Protein AF-A0A8B3CT89-F1 (afdb_monomer_lite)

Organism: NCBI:txid2202203

pLDDT: mean 92.1, std 10.24, range [44.72, 98.62]

Secondary structure (DSSP, 8-state):
----S-----HHHHHHHHHHHHHHHHHHHHHHHHHHHHHHHHHHHHHHHHHHHHHHHHHHHHHHHHHHHHHHHHHHHHHHHHHHHHHHHHHHHHHHHHHHHHHHHHHHHHHHHHHHHHHHHHHHHHHHHHHHHHHHHHHHHHHHHHHHHHHHHHHHHHTS--

Structure (mmCIF, N/CA/C/O backbone):
data_AF-A0A8B3CT89-F1
#
_entry.id   AF-A0A8B3CT89-F1
#
loop_
_atom_site.group_PDB
_atom_site.id
_atom_site.type_symbol
_atom_site.label_atom_id
_atom_site.label_alt_id
_atom_site.label_comp_id
_atom_site.label_asym_id
_atom_site.label_entity_id
_atom_site.label_seq_id
_atom_site.pdbx_PDB_ins_code
_atom_site.Cartn_x
_atom_site.Cartn_y
_atom_site.Cartn_z
_atom_site.occupancy
_atom_site.B_iso_or_equiv
_atom_site.auth_seq_id
_atom_site.auth_comp_id
_atom_site.auth_asym_id
_atom_site.auth_atom_id
_atom_site.pdbx_PDB_model_num
ATOM 1 N N . MET A 1 1 ? -49.749 7.138 55.598 1.00 44.72 1 MET A N 1
ATOM 2 C CA . MET A 1 1 ? -50.587 5.923 55.552 1.00 44.72 1 MET A CA 1
ATOM 3 C C . MET A 1 1 ? -49.721 4.797 56.087 1.00 44.72 1 MET A C 1
ATOM 5 O O . MET A 1 1 ? -48.787 4.409 55.398 1.00 44.72 1 MET A O 1
ATOM 9 N N . VAL A 1 2 ? -49.912 4.405 57.349 1.00 54.72 2 VAL A N 1
ATOM 10 C CA . VAL A 1 2 ? -49.194 3.261 57.934 1.00 54.72 2 VAL A CA 1
ATOM 11 C C . VAL A 1 2 ? -49.752 2.017 57.245 1.00 54.72 2 VAL A C 1
ATOM 13 O O . VAL A 1 2 ? -50.966 1.843 57.197 1.00 54.72 2 VAL A O 1
ATOM 16 N N . MET A 1 3 ? -48.897 1.247 56.573 1.00 60.28 3 MET A N 1
ATOM 17 C CA . MET A 1 3 ? -49.300 -0.037 56.002 1.00 60.28 3 MET A CA 1
ATOM 18 C C . MET A 1 3 ? -49.163 -1.098 57.090 1.00 60.28 3 MET A C 1
ATOM 20 O O . MET A 1 3 ? -48.046 -1.362 57.531 1.00 60.28 3 MET A O 1
ATOM 24 N N . ASP A 1 4 ? -50.279 -1.714 57.474 1.00 70.88 4 ASP A N 1
ATOM 25 C CA . ASP A 1 4 ? -50.286 -2.846 58.402 1.00 70.88 4 ASP A CA 1
ATOM 26 C C . ASP A 1 4 ? -50.036 -4.140 57.635 1.00 70.88 4 ASP A C 1
ATOM 28 O O . ASP A 1 4 ? -50.903 -4.654 56.922 1.00 70.88 4 ASP A O 1
ATOM 32 N N . PHE A 1 5 ? -48.817 -4.652 57.767 1.00 74.88 5 PHE A N 1
ATOM 33 C CA . PHE A 1 5 ? -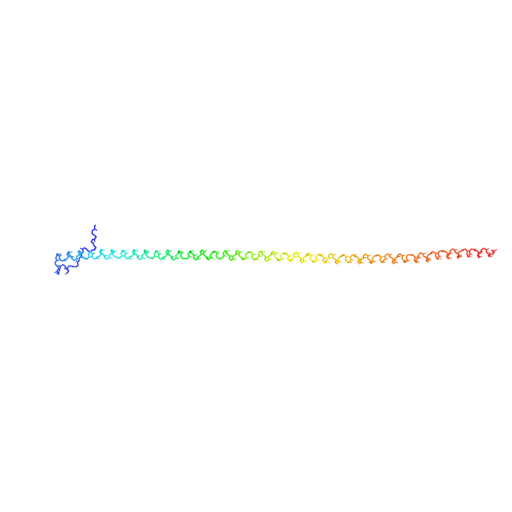48.376 -5.887 57.126 1.00 74.88 5 PHE A CA 1
ATOM 34 C C . PHE A 1 5 ? -48.841 -7.121 57.898 1.00 74.88 5 PHE A C 1
ATOM 36 O O . PHE A 1 5 ? -49.101 -8.167 57.303 1.00 74.88 5 PHE A O 1
ATOM 43 N N . ILE A 1 6 ? -48.968 -6.998 59.218 1.00 78.19 6 ILE A N 1
ATOM 44 C CA . ILE A 1 6 ? -49.453 -8.049 60.103 1.00 78.19 6 ILE A CA 1
ATOM 45 C C . ILE A 1 6 ? -50.784 -7.594 60.693 1.00 78.19 6 ILE A C 1
ATOM 47 O O . ILE A 1 6 ? -50.841 -6.611 61.422 1.00 78.19 6 ILE A O 1
ATOM 51 N N . GLN A 1 7 ? -51.855 -8.321 60.357 1.00 72.81 7 GLN A N 1
ATOM 52 C CA . GLN A 1 7 ? -53.226 -8.028 60.804 1.00 72.81 7 GLN A CA 1
ATOM 53 C C . GLN A 1 7 ? -53.822 -9.115 61.710 1.00 72.81 7 GLN A C 1
ATOM 55 O O . GLN A 1 7 ? -54.857 -8.902 62.333 1.00 72.81 7 GLN A O 1
ATOM 60 N N . LYS A 1 8 ? -53.223 -10.313 61.758 1.00 74.75 8 LYS A N 1
ATOM 61 C CA . LYS A 1 8 ? -53.708 -11.435 62.575 1.00 74.75 8 LYS A CA 1
ATOM 62 C C . LYS A 1 8 ? -52.543 -12.202 63.171 1.00 74.75 8 LYS A C 1
ATOM 64 O O . LYS A 1 8 ? -51.671 -12.671 62.441 1.00 74.75 8 LYS A O 1
ATOM 69 N N . LEU A 1 9 ? -52.581 -12.377 64.486 1.00 77.75 9 LEU A N 1
ATOM 70 C CA . LEU A 1 9 ? -51.622 -13.179 65.232 1.00 77.75 9 LEU A CA 1
ATOM 71 C C . LEU A 1 9 ? -52.274 -14.470 65.758 1.00 77.75 9 LEU A C 1
ATOM 73 O O . LEU A 1 9 ? -53.498 -14.550 65.888 1.00 77.75 9 LEU A O 1
ATOM 77 N N . PRO A 1 10 ? -51.476 -15.513 66.041 1.00 85.06 10 PRO A N 1
ATOM 78 C CA . PRO A 1 10 ? -51.967 -16.735 66.669 1.00 85.06 10 PRO A CA 1
ATOM 79 C C . PRO A 1 10 ? -52.682 -16.462 68.003 1.00 85.06 10 PRO A C 1
ATOM 81 O O . PRO A 1 10 ? -52.120 -15.800 68.867 1.00 85.06 10 PRO A O 1
ATOM 84 N N . ARG A 1 11 ? -53.860 -17.067 68.227 1.00 78.38 11 ARG A N 1
ATOM 85 C CA . ARG A 1 11 ? -54.662 -16.908 69.467 1.00 78.38 11 ARG A CA 1
ATOM 86 C C . ARG A 1 11 ? -53.887 -17.175 70.763 1.00 78.38 11 ARG A C 1
ATOM 88 O O . ARG A 1 11 ? -54.099 -16.506 71.759 1.00 78.38 11 ARG A O 1
ATOM 95 N N . LYS A 1 12 ? -52.916 -18.092 70.725 1.00 81.94 12 LYS A N 1
ATOM 96 C CA . LYS A 1 12 ? -52.040 -18.380 71.872 1.00 81.94 12 LYS A CA 1
ATOM 97 C C . LYS A 1 12 ? -51.238 -17.162 72.358 1.00 81.94 12 LYS A C 1
ATOM 99 O O . LYS A 1 12 ? -50.832 -17.151 73.509 1.00 81.94 12 LYS A O 1
ATOM 104 N N . LEU A 1 13 ? -50.954 -16.185 71.492 1.00 80.06 13 LEU A N 1
ATOM 105 C CA . LEU A 1 13 ? -50.278 -14.939 71.876 1.00 80.06 13 LEU A CA 1
ATOM 106 C C . LEU A 1 13 ? -51.236 -13.966 72.568 1.00 80.06 13 LEU A C 1
ATOM 108 O O . LEU A 1 13 ? -50.820 -13.284 73.495 1.00 80.06 13 LEU A O 1
ATOM 112 N N . GLU A 1 14 ? -52.505 -13.948 72.161 1.00 82.38 14 GLU A N 1
ATOM 113 C CA . GLU A 1 14 ? -53.569 -13.162 72.799 1.00 82.38 14 GLU A CA 1
ATOM 114 C C . GLU A 1 14 ? -53.832 -13.655 74.230 1.00 82.38 14 GLU A C 1
ATOM 116 O O . GLU A 1 14 ? -53.870 -12.853 75.159 1.00 82.38 14 GLU A O 1
ATOM 121 N N . ASP A 1 15 ? -53.882 -14.980 74.423 1.00 85.44 15 ASP A N 1
ATOM 122 C CA . ASP A 1 15 ? -54.054 -15.614 75.740 1.00 85.44 15 ASP A CA 1
ATOM 123 C C . ASP A 1 15 ? -52.904 -15.294 76.721 1.00 85.44 15 ASP A C 1
ATOM 125 O O . ASP A 1 15 ? -53.096 -15.314 77.935 1.00 85.44 15 ASP A O 1
ATOM 129 N N . VAL A 1 16 ? -51.697 -15.028 76.205 1.00 87.38 16 VAL A N 1
ATOM 130 C CA . VAL A 1 16 ? -50.476 -14.814 77.006 1.00 87.38 16 VAL A CA 1
ATOM 131 C C . VAL A 1 16 ? -50.186 -13.331 77.248 1.00 87.38 16 VAL A C 1
ATOM 133 O O . VAL A 1 16 ? -49.728 -12.974 78.331 1.00 87.38 16 VAL A O 1
ATOM 136 N N . LEU A 1 17 ? -50.419 -12.469 76.255 1.00 83.44 17 LEU A N 1
ATOM 137 C CA . LEU A 1 17 ? -50.081 -11.039 76.303 1.00 83.44 17 LEU A CA 1
ATOM 138 C C . LEU A 1 17 ? -51.269 -10.152 76.710 1.00 83.44 17 LEU A C 1
ATOM 140 O O . LEU A 1 17 ? -51.070 -8.983 77.041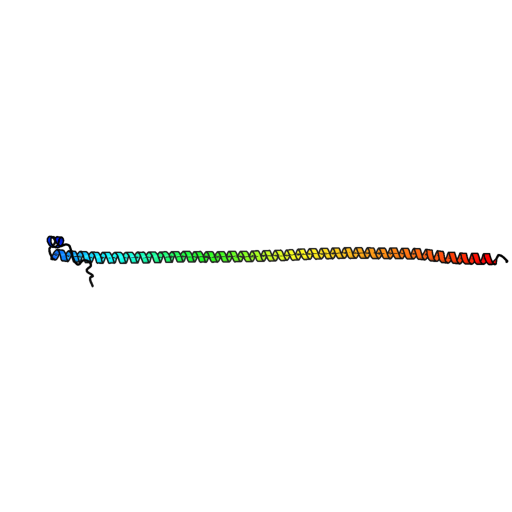 1.00 83.44 17 LEU A O 1
ATOM 144 N N . GLY A 1 18 ? -52.494 -10.690 76.683 1.00 86.12 18 GLY A N 1
ATOM 145 C CA . GLY A 1 18 ? -53.720 -9.901 76.769 1.00 86.12 18 GLY A CA 1
ATOM 146 C C . GLY A 1 18 ? -53.968 -9.079 75.498 1.00 86.12 18 GLY A C 1
ATOM 147 O O . GLY A 1 18 ? -53.107 -8.970 74.624 1.00 86.12 18 GLY A O 1
ATOM 148 N N . THR A 1 19 ? -55.153 -8.480 75.385 1.00 82.00 19 THR A N 1
ATOM 149 C CA . THR A 1 19 ? -55.557 -7.713 74.191 1.00 82.00 19 THR A CA 1
ATOM 150 C C . THR A 1 19 ? -54.669 -6.486 73.954 1.00 82.00 19 THR A C 1
ATOM 152 O O . THR A 1 19 ? -54.243 -6.244 72.833 1.00 82.00 19 THR A O 1
ATOM 155 N N . GLU A 1 20 ? -54.312 -5.755 75.014 1.00 83.94 20 GLU A N 1
ATOM 156 C CA . GLU A 1 20 ? -53.472 -4.550 74.926 1.00 83.94 20 GLU A CA 1
ATOM 157 C C . GLU A 1 20 ? -52.010 -4.870 74.566 1.00 83.94 20 GLU A C 1
ATOM 159 O O . GLU A 1 20 ? -51.395 -4.176 73.756 1.00 83.94 20 GLU A O 1
ATOM 164 N N . GLY A 1 21 ? -51.452 -5.950 75.124 1.00 84.38 21 GLY A N 1
ATOM 165 C CA . GLY A 1 21 ? -50.100 -6.404 74.792 1.00 84.38 21 GLY A CA 1
ATOM 166 C C . GLY A 1 21 ? -49.997 -6.971 73.374 1.00 84.38 21 GLY A C 1
ATOM 167 O O . GLY A 1 21 ? -48.957 -6.830 72.729 1.00 84.38 21 GLY A O 1
ATOM 168 N N . LEU A 1 22 ? -51.077 -7.580 72.869 1.00 85.81 22 LEU A N 1
ATOM 169 C CA . LEU A 1 22 ? -51.162 -8.050 71.489 1.00 85.81 22 LEU A CA 1
ATOM 170 C C . LEU A 1 22 ? -51.114 -6.882 70.497 1.00 85.81 22 LEU A C 1
ATOM 172 O O . LEU A 1 22 ? -50.329 -6.941 69.552 1.00 85.81 22 LEU A O 1
ATOM 176 N N . ASP A 1 23 ? -51.890 -5.824 70.735 1.00 84.50 23 ASP A N 1
ATOM 177 C CA . ASP A 1 23 ? -51.925 -4.639 69.869 1.00 84.50 23 ASP A CA 1
ATOM 178 C C . ASP A 1 23 ? -50.559 -3.935 69.824 1.00 84.50 23 ASP A C 1
ATOM 180 O O . ASP A 1 23 ? -50.017 -3.702 68.743 1.00 84.50 23 ASP A O 1
ATOM 184 N N . GLN A 1 24 ? -49.920 -3.715 70.981 1.00 86.38 24 GLN A N 1
ATOM 185 C CA . GLN A 1 24 ? -48.567 -3.137 71.035 1.00 86.38 24 GLN A CA 1
ATOM 186 C C . GLN A 1 24 ? -47.527 -4.000 70.305 1.00 86.38 24 GLN A C 1
ATOM 188 O O . GLN A 1 24 ? -46.593 -3.482 69.687 1.00 86.38 24 GLN A O 1
ATOM 193 N N . PHE A 1 25 ? -47.670 -5.326 70.359 1.00 87.25 25 PHE A N 1
ATOM 194 C CA . PHE A 1 25 ? -46.780 -6.238 69.649 1.00 87.25 25 PHE A CA 1
ATOM 195 C C . PHE A 1 25 ? -47.005 -6.204 68.130 1.00 87.25 25 PHE A C 1
ATOM 197 O O . PHE A 1 25 ? -46.031 -6.220 67.374 1.00 87.25 25 PHE A O 1
ATOM 204 N N . VAL A 1 26 ? -48.257 -6.106 67.666 1.00 87.31 26 VAL A N 1
ATOM 205 C CA . VAL A 1 26 ? -48.582 -5.891 66.244 1.00 87.31 26 VAL A CA 1
ATOM 206 C C . VAL A 1 26 ? -47.981 -4.577 65.748 1.00 87.31 26 VAL A C 1
ATOM 208 O O . VAL A 1 26 ? -47.309 -4.573 64.713 1.00 87.31 26 VAL A O 1
ATOM 211 N N . ASP A 1 27 ? -48.141 -3.494 66.507 1.00 88.12 27 ASP A N 1
ATOM 212 C CA . ASP A 1 27 ? -47.586 -2.178 66.178 1.00 88.12 27 ASP A CA 1
ATOM 213 C C . ASP A 1 27 ? -46.055 -2.203 66.102 1.00 88.12 27 ASP A C 1
ATOM 215 O O . ASP A 1 27 ? -45.455 -1.650 65.171 1.00 88.12 27 ASP A O 1
ATOM 219 N N . PHE A 1 28 ? -45.407 -2.896 67.044 1.00 89.81 28 PHE A N 1
ATOM 220 C CA . PHE A 1 28 ? -43.962 -3.112 67.026 1.00 89.81 28 PHE A CA 1
ATOM 221 C C . PHE A 1 28 ? -43.520 -3.891 65.783 1.00 89.81 28 PHE A C 1
ATOM 223 O O . PHE A 1 28 ? -42.582 -3.472 65.103 1.00 89.81 28 PHE A O 1
ATOM 230 N N . LEU A 1 29 ? -44.194 -5.000 65.453 1.00 89.50 29 LEU A N 1
ATOM 231 C CA . LEU A 1 29 ? -43.866 -5.802 64.273 1.00 89.50 29 LEU A CA 1
ATOM 232 C C . LEU A 1 29 ? -44.047 -4.996 62.986 1.00 89.50 29 LEU A C 1
ATOM 234 O O . LEU A 1 29 ? -43.137 -4.974 62.158 1.00 89.50 29 LEU A O 1
ATOM 238 N N . ASN A 1 30 ? -45.171 -4.296 62.824 1.00 90.19 30 ASN A N 1
ATOM 239 C CA . ASN A 1 30 ? -45.417 -3.453 61.654 1.00 90.19 30 ASN A CA 1
ATOM 240 C C . ASN A 1 30 ? -44.354 -2.349 61.533 1.00 90.19 30 ASN A C 1
ATOM 242 O O . ASN A 1 30 ? -43.802 -2.148 60.449 1.00 90.19 30 ASN A O 1
ATOM 246 N N . SER A 1 31 ? -43.974 -1.710 62.643 1.00 89.88 31 SER A N 1
ATOM 247 C CA . SER A 1 31 ? -42.902 -0.704 62.672 1.00 89.88 31 SER A CA 1
ATOM 248 C C . SER A 1 31 ? -41.535 -1.290 62.298 1.00 89.88 31 SER A C 1
ATOM 250 O O . SER A 1 31 ? -40.812 -0.709 61.486 1.00 89.88 31 SER A O 1
ATOM 252 N N . ALA A 1 32 ? -41.190 -2.466 62.830 1.00 89.94 32 ALA A N 1
ATOM 253 C CA . ALA A 1 32 ? -39.946 -3.165 62.518 1.00 89.94 32 ALA A CA 1
ATOM 254 C C . ALA A 1 32 ? -39.883 -3.602 61.044 1.00 89.94 32 ALA A C 1
ATOM 256 O O . ALA A 1 32 ? -38.842 -3.455 60.401 1.00 89.94 32 ALA A O 1
ATOM 257 N N . PHE A 1 33 ? -40.995 -4.082 60.475 1.00 89.56 33 PHE A N 1
ATOM 258 C CA . PHE A 1 33 ? -41.090 -4.431 59.054 1.00 89.56 33 PHE A CA 1
ATOM 259 C C . PHE A 1 33 ? -40.956 -3.206 58.146 1.00 89.56 33 PHE A C 1
ATOM 261 O O . PHE A 1 33 ? -40.243 -3.267 57.141 1.00 89.56 33 PHE A O 1
ATOM 268 N N . VAL A 1 34 ? -41.590 -2.084 58.499 1.00 90.50 34 VAL A N 1
ATOM 269 C CA . VAL A 1 34 ? -41.450 -0.819 57.762 1.00 90.50 34 VAL A CA 1
ATOM 270 C C . VAL A 1 34 ? -39.999 -0.338 57.787 1.00 90.50 34 VAL A C 1
ATOM 272 O O . VAL A 1 34 ? -39.452 -0.023 56.728 1.00 90.50 34 VAL A O 1
ATOM 275 N N . ALA A 1 35 ? -39.354 -0.346 58.957 1.00 90.25 35 ALA A N 1
ATOM 276 C CA . ALA A 1 35 ? -37.953 0.041 59.104 1.00 90.25 35 ALA A CA 1
ATOM 277 C C . ALA A 1 35 ? -37.012 -0.886 58.315 1.00 90.25 35 ALA A C 1
ATOM 279 O O . ALA A 1 35 ? -36.153 -0.411 57.575 1.00 90.25 35 ALA A O 1
ATOM 280 N N . SER A 1 36 ? -37.216 -2.205 58.397 1.00 92.31 36 SER A N 1
ATOM 281 C CA . SER A 1 36 ? -36.426 -3.190 57.651 1.00 92.31 36 SER A CA 1
ATOM 282 C C . SER A 1 36 ? -36.567 -3.011 56.139 1.00 92.31 36 SER A C 1
ATOM 284 O O . SER A 1 36 ? -35.572 -3.003 55.415 1.00 92.31 36 SER A O 1
ATOM 286 N N . ARG A 1 37 ? -37.790 -2.801 55.638 1.00 91.50 37 ARG A N 1
ATOM 287 C CA . ARG A 1 37 ? -38.030 -2.568 54.210 1.00 91.50 37 ARG A CA 1
ATOM 288 C C . ARG A 1 37 ? -37.390 -1.265 53.737 1.00 91.50 37 ARG A C 1
ATOM 290 O O . ARG A 1 37 ? -36.805 -1.257 52.656 1.00 91.50 37 ARG A O 1
ATOM 297 N N . ALA A 1 38 ? -37.493 -0.195 54.526 1.00 92.38 38 ALA A N 1
ATOM 298 C CA . ALA A 1 38 ? -36.845 1.079 54.227 1.00 92.38 38 ALA A CA 1
ATOM 299 C C . ALA A 1 38 ? -35.322 0.908 54.126 1.00 92.38 38 ALA A C 1
ATOM 301 O O . ALA A 1 38 ? -34.735 1.305 53.124 1.00 92.38 38 ALA A O 1
ATOM 302 N N . GLN A 1 39 ? -34.715 0.204 55.084 1.00 95.50 39 GLN A N 1
ATOM 303 C CA . GLN A 1 39 ? -33.283 -0.089 55.084 1.00 95.50 39 GLN A CA 1
ATOM 304 C C . GLN A 1 39 ? -32.851 -0.943 53.882 1.00 95.50 39 GLN A C 1
ATOM 306 O O . GLN A 1 39 ? -31.806 -0.687 53.284 1.00 95.50 39 GLN A O 1
ATOM 311 N N . ILE A 1 40 ? -33.636 -1.962 53.508 1.00 95.62 40 ILE A N 1
ATOM 312 C CA . ILE A 1 40 ? -33.355 -2.799 52.331 1.00 95.62 40 ILE A CA 1
ATOM 313 C C . ILE A 1 40 ? -33.424 -1.961 51.052 1.00 95.62 40 ILE A C 1
ATOM 315 O O . ILE A 1 40 ? -32.546 -2.089 50.200 1.00 95.62 40 ILE A O 1
ATOM 319 N N . LEU A 1 41 ? -34.442 -1.104 50.920 1.00 95.81 41 LEU A N 1
ATOM 320 C CA . LEU A 1 41 ? -34.593 -0.195 49.782 1.00 95.81 41 LEU A CA 1
ATOM 321 C C . LEU A 1 41 ? -33.404 0.759 49.677 1.00 95.81 41 LEU A C 1
ATOM 323 O O . LEU A 1 41 ? -32.783 0.810 48.620 1.00 95.81 41 LEU A O 1
ATOM 327 N N . GLU A 1 42 ? -33.050 1.430 50.769 1.00 96.44 42 GLU A N 1
ATOM 328 C CA . GLU A 1 42 ? -31.908 2.346 50.841 1.00 96.44 42 GLU A CA 1
ATOM 329 C C . GLU A 1 42 ? -30.600 1.630 50.481 1.00 96.44 42 GLU A C 1
ATOM 331 O O . GLU A 1 42 ? -29.934 1.991 49.516 1.00 96.44 42 GLU A O 1
ATOM 336 N N . THR A 1 43 ? -30.312 0.500 51.133 1.00 96.38 43 THR A N 1
ATOM 337 C CA . THR A 1 43 ? -29.108 -0.297 50.849 1.00 96.38 43 THR A CA 1
ATOM 338 C C . THR A 1 43 ? -29.068 -0.782 49.395 1.00 96.38 43 THR A C 1
ATOM 340 O O . THR A 1 43 ? -27.998 -0.893 48.793 1.00 96.38 43 THR A O 1
ATOM 343 N N . SER A 1 44 ? -30.221 -1.128 48.813 1.00 96.50 44 SER A N 1
ATOM 344 C CA . SER A 1 44 ? -30.301 -1.563 47.417 1.00 96.50 44 SER A CA 1
ATOM 345 C C . SER A 1 44 ? -30.073 -0.411 46.438 1.00 96.50 44 SER A C 1
ATOM 347 O O . SER A 1 44 ? -29.382 -0.613 45.437 1.00 96.50 44 SER A O 1
ATOM 349 N N . ALA A 1 45 ? -30.591 0.781 46.749 1.00 96.81 45 ALA A N 1
ATOM 350 C CA . ALA A 1 45 ? -30.387 1.992 45.968 1.00 96.81 45 ALA A CA 1
ATOM 351 C C . ALA A 1 45 ? -28.907 2.389 45.985 1.00 96.81 45 ALA A C 1
ATOM 353 O O . ALA A 1 45 ? -28.304 2.487 44.919 1.00 96.81 45 ALA A O 1
ATOM 354 N N . ASP A 1 46 ? -28.283 2.444 47.164 1.00 97.81 46 ASP A N 1
ATOM 355 C CA . ASP A 1 46 ? -26.857 2.756 47.317 1.00 97.81 46 ASP A CA 1
ATOM 356 C C . ASP A 1 46 ? -25.970 1.789 46.525 1.00 97.81 46 ASP A C 1
ATOM 358 O O . ASP A 1 46 ? -25.040 2.183 45.818 1.00 97.81 46 ASP A O 1
ATOM 362 N N . ARG A 1 47 ? -26.264 0.484 46.604 1.00 97.69 47 ARG A N 1
ATOM 363 C CA . ARG A 1 47 ? -25.519 -0.537 45.851 1.00 97.69 47 ARG A CA 1
ATOM 364 C C . ARG A 1 47 ? -25.701 -0.392 44.347 1.00 97.69 47 ARG A C 1
ATOM 366 O O . ARG A 1 47 ? -24.753 -0.642 43.599 1.00 97.69 47 ARG A O 1
ATOM 373 N N . PHE A 1 48 ? -26.905 -0.048 43.902 1.00 98.00 48 PHE A N 1
ATOM 374 C CA . PHE A 1 48 ? -27.182 0.190 42.494 1.00 98.00 48 PHE A CA 1
ATOM 375 C C . PHE A 1 48 ? -26.425 1.424 41.993 1.00 98.00 48 PHE A C 1
ATOM 377 O O . PHE A 1 48 ? -25.707 1.323 41.000 1.00 98.00 48 PHE A O 1
ATOM 384 N N . GLU A 1 49 ? -26.499 2.543 42.713 1.00 97.88 49 GLU A N 1
ATOM 385 C CA . GLU A 1 49 ? -25.776 3.774 42.386 1.00 97.88 49 GLU A CA 1
ATOM 386 C C . GLU A 1 49 ? -24.262 3.555 42.347 1.00 97.88 49 GLU A C 1
ATOM 388 O O . GLU A 1 49 ? -23.596 3.958 41.389 1.00 97.88 49 GLU A O 1
ATOM 393 N N . LEU A 1 50 ? -23.715 2.831 43.329 1.00 98.12 50 LEU A N 1
ATOM 394 C CA . LEU A 1 50 ? -22.297 2.484 43.363 1.00 98.12 50 LEU A CA 1
ATOM 395 C C . LEU A 1 50 ? -21.889 1.640 42.148 1.00 98.12 50 LEU A C 1
ATOM 397 O O . LEU A 1 50 ? -20.848 1.901 41.537 1.00 98.12 50 LEU A O 1
ATOM 401 N N . ARG A 1 51 ? -22.697 0.636 41.777 1.00 98.25 51 ARG A N 1
ATOM 402 C CA . ARG A 1 51 ? -22.423 -0.217 40.610 1.00 98.25 51 ARG A CA 1
ATOM 403 C C . ARG A 1 51 ? -22.467 0.591 39.319 1.00 98.25 51 ARG A C 1
ATOM 405 O O . ARG A 1 51 ? -21.530 0.503 38.535 1.00 98.25 51 ARG A O 1
ATOM 412 N N . VAL A 1 52 ? -23.493 1.418 39.134 1.00 98.44 52 VAL A N 1
ATOM 413 C CA . VAL A 1 52 ? -23.621 2.283 37.954 1.00 98.44 52 VAL A CA 1
ATOM 414 C C . VAL A 1 52 ? -22.445 3.255 37.860 1.00 98.44 52 VAL A C 1
ATOM 416 O O . VAL A 1 52 ? -21.834 3.377 36.802 1.00 98.44 52 VAL A O 1
ATOM 419 N N . SER A 1 53 ? -22.066 3.899 38.965 1.00 98.25 53 SER A N 1
ATOM 420 C CA . SER A 1 53 ? -20.910 4.802 39.009 1.00 98.25 53 SER A CA 1
ATOM 421 C C . SER A 1 53 ? -19.601 4.084 38.656 1.00 98.25 53 SER A C 1
ATOM 423 O O . SER A 1 53 ? -18.783 4.585 37.875 1.00 98.25 53 SER A O 1
ATOM 425 N N . THR A 1 54 ? -19.426 2.865 39.170 1.00 98.31 54 THR A N 1
ATOM 426 C CA . THR A 1 54 ? -18.271 2.013 38.865 1.00 98.31 54 THR A CA 1
ATOM 427 C C . THR A 1 54 ? -18.232 1.630 37.387 1.00 98.31 54 THR A C 1
ATOM 429 O O . THR A 1 54 ? -17.190 1.775 36.746 1.00 98.31 54 THR A O 1
ATOM 432 N N . ASP A 1 55 ? -19.351 1.177 36.824 1.00 98.38 55 ASP A N 1
ATOM 433 C CA . ASP A 1 55 ? -19.428 0.737 35.430 1.00 98.38 55 ASP A CA 1
ATOM 434 C C . ASP A 1 55 ? -19.231 1.913 34.462 1.00 98.38 55 ASP A C 1
ATOM 436 O O . ASP A 1 55 ? -18.470 1.795 33.503 1.00 98.38 55 ASP A O 1
ATOM 440 N N . ILE A 1 56 ? -19.795 3.090 34.760 1.00 98.31 56 ILE A N 1
ATOM 441 C CA .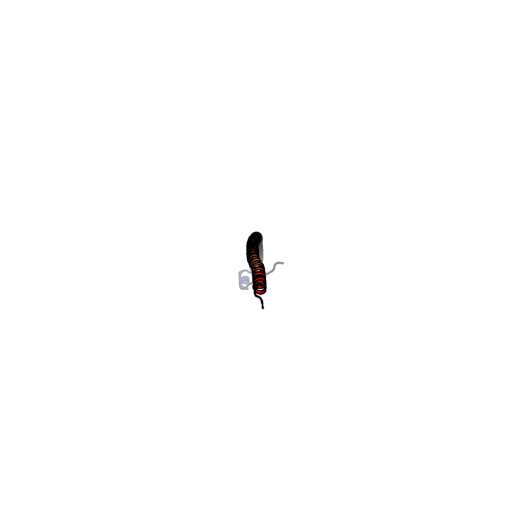 ILE A 1 56 ? -19.531 4.325 34.002 1.00 98.31 56 ILE A CA 1
ATOM 442 C C . ILE A 1 56 ? -18.040 4.675 34.032 1.00 98.31 56 ILE A C 1
ATOM 444 O O . ILE A 1 56 ? -17.475 5.088 33.017 1.00 98.31 56 ILE A O 1
ATOM 448 N N . SER A 1 57 ? -17.393 4.524 35.187 1.00 98.44 57 SER A N 1
ATOM 449 C CA . SER A 1 57 ? -15.967 4.829 35.334 1.00 98.44 57 SER A CA 1
ATOM 450 C C . SER A 1 57 ? -15.103 3.873 34.510 1.00 98.44 57 SER A C 1
ATOM 452 O O . SER A 1 57 ? -14.195 4.328 33.817 1.00 98.44 57 SER A O 1
ATOM 454 N N . LYS A 1 58 ? -15.426 2.573 34.505 1.00 98.62 58 LYS A N 1
ATOM 455 C CA . LYS A 1 58 ? -14.761 1.575 33.650 1.00 98.62 58 LYS A CA 1
ATOM 456 C C . LYS A 1 58 ? -14.949 1.880 32.168 1.00 98.62 58 LYS A C 1
ATOM 458 O O . LYS A 1 58 ? -13.964 1.969 31.448 1.00 98.62 58 LYS A O 1
ATOM 463 N N . ILE A 1 59 ? -16.178 2.169 31.737 1.00 98.56 59 ILE A N 1
ATOM 464 C CA . ILE A 1 59 ? -16.468 2.529 30.341 1.00 98.56 59 ILE A CA 1
ATOM 465 C C . ILE A 1 59 ? -15.658 3.758 29.904 1.00 98.56 59 ILE A C 1
ATOM 467 O O . ILE A 1 59 ? -15.148 3.798 28.788 1.00 98.56 59 ILE A O 1
ATOM 471 N N . LYS A 1 60 ? -15.497 4.768 30.771 1.00 98.56 60 LYS A N 1
ATOM 472 C CA . LYS A 1 60 ? -14.659 5.942 30.466 1.00 98.56 60 LYS A CA 1
ATOM 473 C C . LYS A 1 60 ? -13.182 5.584 30.299 1.00 98.56 60 LYS A C 1
ATOM 475 O O . LYS A 1 60 ? -12.524 6.156 29.427 1.00 98.56 60 LYS A O 1
ATOM 480 N N . ILE A 1 61 ? -12.667 4.676 31.128 1.00 98.56 61 ILE A N 1
ATOM 481 C CA . ILE A 1 61 ? -11.291 4.175 31.024 1.00 98.56 61 ILE A CA 1
ATOM 482 C C . ILE A 1 61 ? -11.120 3.432 29.698 1.00 98.56 61 ILE A C 1
ATOM 484 O O . ILE A 1 61 ? -10.241 3.800 28.920 1.00 98.56 61 ILE A O 1
ATOM 488 N N . ASP A 1 62 ? -12.008 2.486 29.395 1.00 98.56 62 ASP A N 1
ATOM 489 C CA . ASP A 1 62 ? -11.962 1.684 28.169 1.00 98.56 62 ASP A CA 1
ATOM 490 C C . ASP A 1 62 ? -12.074 2.562 26.916 1.00 98.56 62 ASP A C 1
ATOM 492 O O . ASP A 1 62 ? -11.313 2.399 25.967 1.00 98.56 62 ASP A O 1
ATOM 496 N N . LEU A 1 63 ? -12.958 3.566 26.926 1.00 98.56 63 LEU A N 1
ATOM 497 C CA . LEU A 1 63 ? -13.093 4.518 25.822 1.00 98.56 63 LEU A CA 1
ATOM 498 C C . LEU A 1 63 ? -11.828 5.366 25.629 1.00 98.56 63 LEU A C 1
ATOM 500 O O . LEU A 1 63 ? -11.455 5.689 24.500 1.00 98.56 63 LEU A O 1
ATOM 504 N N . THR A 1 64 ? -11.167 5.746 26.723 1.00 98.50 64 THR A N 1
ATOM 505 C CA . THR A 1 64 ? -9.917 6.514 26.667 1.00 98.50 64 THR A CA 1
ATOM 506 C C . THR A 1 64 ? -8.776 5.659 26.124 1.00 98.50 64 THR A C 1
ATOM 508 O O . THR A 1 64 ? -8.022 6.143 25.279 1.00 98.50 64 THR A O 1
ATOM 511 N N . ALA A 1 65 ? -8.683 4.400 26.558 1.00 98.50 65 ALA A N 1
ATOM 512 C CA . ALA A 1 65 ? -7.723 3.430 26.041 1.00 98.50 65 ALA A CA 1
ATOM 513 C C . ALA A 1 65 ? -7.952 3.179 24.544 1.00 98.50 65 ALA A C 1
ATOM 515 O O . ALA A 1 65 ? -7.058 3.425 23.743 1.00 98.50 65 ALA A O 1
ATOM 516 N N . PHE A 1 66 ? -9.186 2.862 24.146 1.00 98.50 66 PHE A N 1
ATOM 517 C CA . PHE A 1 66 ? -9.554 2.655 22.745 1.00 98.50 66 PHE A CA 1
ATOM 518 C C . PHE A 1 66 ? -9.214 3.861 21.857 1.00 98.50 66 PHE A C 1
ATOM 520 O O . PHE A 1 66 ? -8.682 3.715 20.758 1.00 98.50 66 PHE A O 1
ATOM 527 N N . LYS A 1 67 ? -9.469 5.085 22.337 1.00 98.50 67 LYS A N 1
ATOM 528 C CA . LYS A 1 67 ? -9.099 6.310 21.615 1.00 98.50 67 LYS A CA 1
ATOM 529 C C . LYS A 1 67 ? -7.581 6.458 21.458 1.00 98.50 67 LYS A C 1
ATOM 531 O O . LYS A 1 67 ? -7.133 6.993 20.441 1.00 98.50 67 LYS A O 1
ATOM 536 N N . ALA A 1 68 ? -6.803 6.059 22.462 1.00 98.38 68 ALA A N 1
ATOM 537 C CA . ALA A 1 68 ? -5.347 6.081 22.392 1.00 98.38 68 ALA A CA 1
ATOM 538 C C . ALA A 1 68 ? -4.830 5.043 21.387 1.00 98.38 68 ALA A C 1
ATOM 540 O O . ALA A 1 68 ? -4.021 5.402 20.533 1.00 98.38 68 ALA A O 1
ATOM 541 N N . ASP A 1 69 ? -5.369 3.825 21.424 1.00 98.56 69 ASP A N 1
ATOM 542 C CA . ASP A 1 69 ? -5.019 2.742 20.502 1.00 98.56 69 ASP A CA 1
ATOM 543 C C . ASP A 1 69 ? -5.314 3.145 19.055 1.00 98.56 69 ASP A C 1
ATOM 545 O O . ASP A 1 69 ? -4.407 3.180 18.230 1.00 98.56 69 ASP A O 1
ATOM 549 N N . MET A 1 70 ? -6.527 3.632 18.765 1.00 98.38 70 MET A N 1
ATOM 550 C CA . MET A 1 70 ? -6.875 4.133 17.428 1.00 98.38 70 MET A CA 1
ATOM 551 C C . MET A 1 70 ? -5.943 5.248 16.936 1.00 98.38 70 MET A C 1
ATOM 553 O O . MET A 1 70 ? -5.640 5.344 15.744 1.00 98.38 70 MET A O 1
ATOM 557 N N . LYS A 1 71 ? -5.514 6.142 17.834 1.00 98.38 71 LYS A N 1
ATOM 558 C CA . LYS A 1 71 ? -4.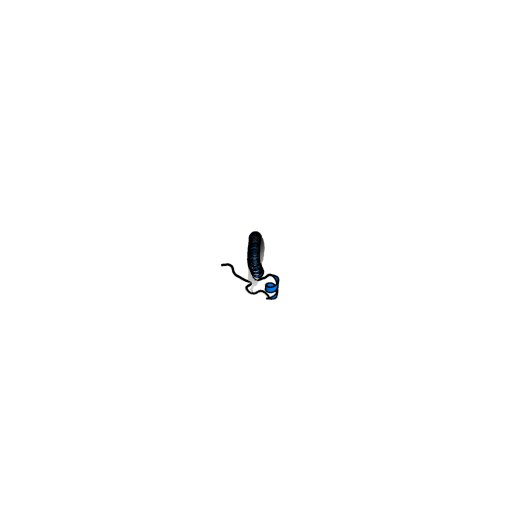580 7.215 17.481 1.00 98.38 71 LYS A CA 1
ATOM 559 C C . LYS A 1 71 ? -3.203 6.645 17.141 1.00 98.38 71 LYS A C 1
ATOM 561 O O . LYS A 1 71 ? -2.583 7.139 16.200 1.00 98.38 71 LYS A O 1
ATOM 566 N N . ASN A 1 72 ? -2.736 5.653 17.892 1.00 98.19 72 ASN A N 1
ATOM 567 C CA . ASN A 1 72 ? -1.461 4.990 17.642 1.00 98.19 72 ASN A CA 1
ATOM 568 C C . ASN A 1 72 ? -1.503 4.211 16.324 1.00 98.19 72 ASN A C 1
ATOM 570 O O 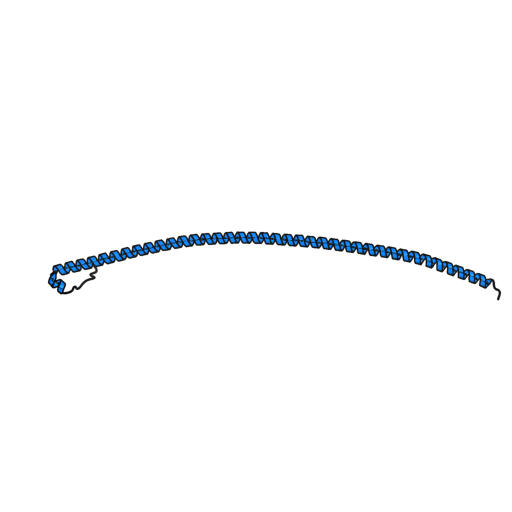. ASN A 1 72 ? -0.661 4.473 15.469 1.00 98.19 72 ASN A O 1
ATOM 574 N N . ASP A 1 73 ? -2.537 3.400 16.094 1.00 98.50 73 ASP A N 1
ATOM 575 C CA . ASP A 1 73 ? -2.738 2.658 14.843 1.00 98.50 73 ASP A CA 1
ATOM 576 C C . ASP A 1 73 ? -2.731 3.594 13.627 1.00 98.50 73 ASP A C 1
ATOM 578 O O . ASP A 1 73 ? -2.100 3.326 12.603 1.00 98.50 73 ASP A O 1
ATOM 582 N N . PHE A 1 74 ? -3.390 4.752 13.740 1.00 98.38 74 PHE A N 1
ATOM 583 C CA . PHE A 1 74 ? -3.397 5.746 12.670 1.00 98.38 74 PHE A CA 1
ATOM 584 C C . PHE A 1 74 ? -2.011 6.361 12.420 1.00 98.38 74 PHE A C 1
ATOM 586 O O . PHE A 1 74 ? -1.645 6.628 11.271 1.00 98.38 74 PHE A O 1
ATOM 593 N N . LEU A 1 75 ? -1.228 6.605 13.475 1.00 98.44 75 LEU A N 1
ATOM 594 C CA . LEU A 1 75 ? 0.144 7.100 13.345 1.00 98.44 75 LEU A CA 1
ATOM 595 C C . LEU A 1 75 ? 1.058 6.053 12.704 1.00 98.44 75 LEU A C 1
ATOM 597 O O . LEU A 1 75 ? 1.822 6.402 11.804 1.00 98.44 75 LEU A O 1
ATOM 601 N N . GLU A 1 76 ? 0.946 4.792 13.112 1.00 98.56 76 GLU A N 1
ATOM 602 C CA . GLU A 1 76 ? 1.692 3.678 12.523 1.00 98.56 76 GLU A CA 1
ATOM 603 C C . GLU A 1 76 ? 1.354 3.507 11.042 1.00 98.56 76 GLU A C 1
ATOM 605 O O . GLU A 1 76 ? 2.254 3.484 10.199 1.00 98.56 76 GLU A O 1
ATOM 610 N N . PHE A 1 77 ? 0.064 3.506 10.697 1.00 98.44 77 PHE A N 1
ATOM 611 C CA . PHE A 1 77 ? -0.384 3.447 9.309 1.00 98.44 77 PHE A CA 1
ATOM 612 C C . PHE A 1 77 ? 0.171 4.611 8.477 1.00 98.44 77 PHE A C 1
ATOM 614 O O . PHE A 1 77 ? 0.663 4.417 7.363 1.00 98.44 77 PHE A O 1
ATOM 621 N N . LYS A 1 78 ? 0.153 5.835 9.020 1.00 98.44 78 LYS A N 1
ATOM 622 C CA . LYS A 1 78 ? 0.714 7.011 8.343 1.00 98.44 78 LYS A CA 1
ATOM 623 C C . LYS A 1 78 ? 2.214 6.856 8.077 1.00 98.44 78 LYS A C 1
ATOM 625 O O . LYS A 1 78 ? 2.664 7.198 6.982 1.00 98.44 78 LYS A O 1
ATOM 630 N N . ILE A 1 79 ? 2.975 6.355 9.050 1.00 98.44 79 ILE A N 1
ATOM 631 C CA . ILE A 1 79 ? 4.417 6.103 8.907 1.00 98.44 79 ILE A CA 1
ATOM 632 C C . ILE A 1 79 ? 4.665 5.035 7.839 1.00 98.44 79 ILE A C 1
ATOM 634 O O . ILE A 1 79 ? 5.514 5.233 6.967 1.00 98.44 79 ILE A O 1
ATOM 638 N N . LEU A 1 80 ? 3.894 3.945 7.858 1.00 98.50 80 LEU A N 1
ATOM 639 C CA . LEU A 1 80 ? 3.997 2.866 6.879 1.00 98.50 80 LEU A CA 1
ATOM 640 C C . LEU A 1 80 ? 3.786 3.387 5.452 1.00 98.50 80 LEU A C 1
ATOM 642 O O . LEU A 1 80 ? 4.639 3.183 4.594 1.00 98.50 80 LEU A O 1
ATOM 646 N N . ILE A 1 81 ? 2.706 4.136 5.207 1.00 98.44 81 ILE A N 1
ATOM 647 C CA . ILE A 1 81 ? 2.415 4.704 3.882 1.00 98.44 81 ILE A CA 1
ATOM 648 C C . ILE A 1 81 ? 3.513 5.670 3.421 1.00 98.44 81 ILE A C 1
ATOM 650 O O . ILE A 1 81 ? 3.878 5.677 2.245 1.00 98.44 81 ILE A O 1
ATOM 654 N N . GLN A 1 82 ? 4.061 6.488 4.323 1.00 98.38 82 GLN A N 1
ATOM 655 C CA . GLN A 1 82 ? 5.174 7.378 3.984 1.00 98.38 82 GLN A CA 1
ATOM 656 C C . GLN A 1 82 ? 6.436 6.597 3.606 1.00 98.38 82 GLN A C 1
ATOM 658 O O . GLN A 1 82 ? 7.102 6.961 2.634 1.00 98.38 82 GLN A O 1
ATOM 663 N N . SER A 1 83 ? 6.742 5.524 4.339 1.00 98.31 83 SER A N 1
ATOM 664 C CA . SER A 1 83 ? 7.879 4.646 4.057 1.00 98.31 83 SER A CA 1
ATOM 665 C C . SER A 1 83 ? 7.727 3.943 2.708 1.00 98.31 83 SER A C 1
ATOM 667 O O . SER A 1 83 ? 8.622 4.034 1.869 1.00 98.31 83 SER A O 1
ATOM 669 N N . GLU A 1 84 ? 6.576 3.322 2.455 1.00 98.50 84 GLU A N 1
ATOM 670 C CA . GLU A 1 84 ? 6.304 2.604 1.206 1.00 98.50 84 GLU A CA 1
ATOM 671 C C . GLU A 1 84 ? 6.307 3.544 -0.008 1.00 98.50 84 GLU A C 1
ATOM 673 O O . GLU A 1 84 ? 6.898 3.231 -1.037 1.00 98.50 84 GLU A O 1
ATOM 678 N N . ASN A 1 85 ? 5.761 4.758 0.117 1.00 98.25 85 ASN A N 1
ATOM 679 C CA . ASN A 1 85 ? 5.829 5.757 -0.956 1.00 98.25 85 ASN A CA 1
ATOM 680 C C . ASN A 1 85 ? 7.277 6.204 -1.233 1.00 98.25 85 ASN A C 1
ATOM 682 O O . ASN A 1 85 ? 7.662 6.397 -2.387 1.00 98.25 85 ASN A O 1
ATOM 686 N N . ALA A 1 86 ? 8.104 6.352 -0.193 1.00 98.31 86 ALA A N 1
ATOM 687 C CA . ALA A 1 86 ? 9.518 6.679 -0.362 1.00 98.31 86 ALA A CA 1
ATOM 688 C C . ALA A 1 86 ? 10.290 5.551 -1.067 1.00 98.31 86 ALA A C 1
ATOM 690 O O . ALA A 1 86 ? 11.059 5.841 -1.987 1.00 98.31 86 ALA A O 1
ATOM 691 N N . LYS A 1 87 ? 10.048 4.288 -0.687 1.00 98.50 87 LYS A N 1
ATOM 692 C CA . LYS A 1 87 ? 10.629 3.109 -1.349 1.00 98.50 87 LYS A CA 1
ATOM 693 C C . LYS A 1 87 ? 10.220 3.037 -2.815 1.00 98.50 87 LYS A C 1
ATOM 695 O O . LYS A 1 87 ? 11.090 3.056 -3.677 1.00 98.50 87 LYS A O 1
ATOM 700 N N . PHE A 1 88 ? 8.922 3.104 -3.099 1.00 98.44 88 PHE A N 1
ATOM 701 C CA . PHE A 1 88 ? 8.389 3.054 -4.461 1.00 98.44 88 PHE A CA 1
ATOM 702 C C . PHE A 1 88 ? 8.978 4.149 -5.366 1.00 98.44 88 PHE A C 1
ATOM 704 O O . PHE A 1 88 ? 9.370 3.903 -6.504 1.00 98.44 88 PHE A O 1
ATOM 711 N N . ARG A 1 89 ? 9.114 5.381 -4.853 1.00 98.31 89 ARG A N 1
ATOM 712 C CA . ARG A 1 89 ? 9.781 6.473 -5.586 1.00 98.31 89 ARG A CA 1
ATOM 713 C C . ARG A 1 89 ? 11.259 6.197 -5.845 1.00 98.31 89 ARG A C 1
ATOM 715 O O . ARG A 1 89 ? 11.776 6.648 -6.865 1.00 98.31 89 ARG A O 1
ATOM 722 N N . SER A 1 90 ? 11.944 5.545 -4.909 1.00 98.38 90 SER A N 1
ATOM 723 C CA . SER A 1 90 ? 13.349 5.170 -5.069 1.00 98.38 90 SER A CA 1
ATOM 724 C C . SER A 1 90 ? 13.510 4.086 -6.130 1.00 98.38 90 SER A C 1
ATOM 726 O O . SER A 1 90 ? 14.355 4.239 -7.006 1.00 98.38 90 SER A O 1
ATOM 728 N N . GLU A 1 91 ? 12.670 3.052 -6.089 1.00 98.50 91 GLU A N 1
ATOM 729 C CA . GLU A 1 91 ? 12.648 1.957 -7.066 1.00 98.50 91 GLU A CA 1
ATOM 730 C C . GLU A 1 91 ? 12.420 2.491 -8.482 1.00 98.50 91 GLU A C 1
ATOM 732 O O . GLU A 1 91 ? 13.269 2.303 -9.344 1.00 98.50 91 GLU A O 1
ATOM 737 N N . ILE A 1 92 ? 11.383 3.310 -8.697 1.00 98.44 92 ILE A N 1
ATOM 738 C CA . ILE A 1 92 ? 11.133 3.928 -10.012 1.00 98.44 92 ILE A CA 1
ATOM 739 C C . ILE A 1 92 ? 12.331 4.752 -10.501 1.00 98.44 92 ILE A C 1
ATOM 741 O O . ILE A 1 92 ? 12.643 4.765 -11.691 1.00 98.44 92 ILE A O 1
ATOM 745 N N . ARG A 1 93 ? 13.003 5.490 -9.608 1.00 98.44 93 ARG A N 1
ATOM 746 C CA . ARG A 1 93 ? 14.181 6.280 -9.996 1.00 98.44 93 ARG A CA 1
ATOM 747 C C . ARG A 1 93 ? 15.347 5.395 -10.416 1.00 98.44 93 ARG A C 1
ATOM 749 O O . ARG A 1 93 ? 16.042 5.769 -11.357 1.00 98.44 93 ARG A O 1
ATOM 756 N N . MET A 1 94 ? 15.561 4.280 -9.722 1.00 98.31 94 MET A N 1
ATOM 757 C CA . MET A 1 94 ? 16.584 3.302 -10.082 1.00 98.31 94 MET A CA 1
ATOM 758 C C . MET A 1 94 ? 16.257 2.656 -11.425 1.00 98.31 94 MET A C 1
ATOM 760 O O . MET A 1 94 ? 17.081 2.738 -12.328 1.00 98.31 94 MET A O 1
ATOM 764 N N . ASP A 1 95 ? 15.028 2.176 -11.614 1.00 98.56 95 ASP A N 1
ATOM 765 C CA . ASP A 1 95 ? 14.594 1.556 -12.869 1.00 98.56 95 ASP A CA 1
ATOM 766 C C . ASP A 1 95 ? 14.755 2.508 -14.064 1.00 98.56 95 ASP A C 1
ATOM 768 O O . ASP A 1 95 ? 15.252 2.125 -15.122 1.00 98.56 95 ASP A O 1
ATOM 772 N N . ILE A 1 96 ? 14.397 3.788 -13.899 1.00 98.31 96 ILE A N 1
ATOM 773 C CA . ILE A 1 96 ? 14.600 4.810 -14.936 1.00 98.31 96 ILE A CA 1
ATOM 774 C C . ILE A 1 96 ? 16.093 5.049 -15.202 1.00 98.31 96 ILE A C 1
ATOM 776 O O . ILE A 1 96 ? 16.481 5.282 -16.350 1.00 98.31 96 ILE A O 1
ATOM 780 N N . ALA A 1 97 ? 16.936 5.062 -14.169 1.00 98.31 97 ALA A N 1
ATOM 781 C CA . ALA A 1 97 ? 18.375 5.256 -14.332 1.00 98.31 97 ALA A CA 1
ATOM 782 C C . ALA A 1 97 ? 19.015 4.073 -15.072 1.00 98.31 97 ALA A C 1
ATOM 784 O O . ALA A 1 97 ? 19.766 4.295 -16.026 1.00 98.31 97 ALA A O 1
ATOM 785 N N . ASP A 1 98 ? 18.653 2.851 -14.691 1.00 98.50 98 ASP A N 1
ATOM 786 C CA . ASP A 1 98 ? 19.135 1.614 -15.298 1.00 98.50 98 ASP A CA 1
ATOM 787 C C . ASP A 1 98 ? 18.680 1.514 -16.756 1.00 98.50 98 ASP A C 1
ATOM 789 O O . ASP A 1 98 ? 19.505 1.323 -17.650 1.00 98.50 98 ASP A O 1
ATOM 793 N N . PHE A 1 99 ? 17.403 1.788 -17.033 1.00 98.44 99 PHE A N 1
ATOM 794 C CA . PHE A 1 99 ? 16.874 1.830 -18.396 1.00 98.44 99 PHE A CA 1
ATOM 795 C C . PHE A 1 99 ? 17.591 2.865 -19.277 1.00 98.44 99 PHE A C 1
ATOM 797 O O . PHE A 1 99 ? 17.969 2.583 -20.414 1.00 98.44 99 PHE A O 1
ATOM 804 N N . ASN A 1 100 ? 17.835 4.071 -18.753 1.00 98.50 100 ASN A N 1
ATOM 805 C CA . ASN A 1 100 ? 18.589 5.096 -19.478 1.00 98.50 100 ASN A CA 1
ATOM 806 C C . ASN A 1 100 ? 20.049 4.691 -19.724 1.00 98.50 100 ASN A C 1
ATOM 808 O O . ASN A 1 100 ? 20.627 5.094 -20.736 1.00 98.50 100 ASN A O 1
ATOM 812 N N . SER A 1 101 ? 20.664 3.960 -18.794 1.00 98.31 101 SER A N 1
ATOM 813 C CA . SER A 1 101 ? 22.018 3.430 -18.950 1.00 98.31 101 SER A CA 1
ATOM 814 C C . SER A 1 101 ? 22.069 2.404 -20.081 1.00 98.31 101 SER A C 1
ATOM 816 O O . SER A 1 101 ? 22.906 2.533 -20.979 1.00 98.31 101 SER A O 1
ATOM 818 N N . GLU A 1 102 ? 21.122 1.461 -20.098 1.00 98.50 102 GLU A N 1
ATOM 819 C CA . GLU A 1 102 ? 21.051 0.422 -21.129 1.00 98.50 102 GLU A CA 1
ATOM 820 C C . GLU A 1 102 ? 20.817 1.030 -22.516 1.00 98.50 102 GLU A C 1
ATOM 822 O O . GLU A 1 102 ? 21.590 0.770 -23.434 1.00 98.50 102 GLU A O 1
ATOM 827 N N . ILE A 1 103 ? 19.875 1.972 -22.658 1.00 98.44 103 ILE A N 1
ATOM 828 C CA . ILE A 1 103 ? 19.659 2.677 -23.934 1.00 98.44 103 ILE A CA 1
ATOM 829 C C . ILE A 1 103 ? 20.931 3.383 -24.416 1.00 98.44 103 ILE A C 1
ATOM 831 O O . ILE A 1 103 ? 21.256 3.362 -25.605 1.00 98.44 103 ILE A O 1
ATOM 835 N N . ARG A 1 104 ? 21.671 4.054 -23.523 1.00 98.25 104 ARG A N 1
ATOM 836 C CA . ARG A 1 104 ? 22.918 4.739 -23.913 1.00 98.25 104 ARG A CA 1
ATOM 837 C C . ARG A 1 104 ? 23.971 3.749 -24.391 1.00 98.25 104 ARG A C 1
ATOM 839 O O . ARG A 1 104 ? 24.715 4.077 -25.318 1.00 98.25 104 ARG A O 1
ATOM 846 N N . LYS A 1 105 ? 24.045 2.583 -23.753 1.00 98.44 105 LYS A N 1
ATOM 847 C CA . LYS A 1 105 ? 24.946 1.501 -24.132 1.00 98.44 105 LYS A CA 1
ATOM 848 C C . LYS A 1 105 ? 24.566 0.941 -25.504 1.00 98.44 105 LYS A C 1
ATOM 850 O O . LYS A 1 105 ? 25.412 0.987 -26.393 1.00 98.44 105 LYS A O 1
ATOM 855 N N . GLU A 1 106 ? 23.306 0.570 -25.717 1.00 98.44 106 GLU A N 1
ATOM 856 C CA . GLU A 1 106 ? 22.809 0.074 -27.009 1.00 98.44 106 GLU A CA 1
ATOM 857 C C . GLU A 1 106 ? 23.039 1.089 -28.141 1.00 98.44 106 GLU A C 1
ATOM 859 O O . GLU A 1 106 ? 23.542 0.745 -29.207 1.00 98.44 106 GLU A O 1
ATOM 864 N N . ILE A 1 107 ? 22.766 2.382 -27.913 1.00 98.31 107 ILE A N 1
ATOM 865 C CA . ILE A 1 107 ? 23.038 3.436 -28.907 1.00 98.31 107 ILE A CA 1
ATOM 866 C C . ILE A 1 107 ? 24.533 3.523 -29.241 1.00 98.31 107 ILE A C 1
ATOM 868 O O . ILE A 1 107 ? 24.897 3.797 -30.388 1.00 98.31 107 ILE A O 1
ATOM 872 N N . LYS A 1 108 ? 25.412 3.354 -28.247 1.00 98.25 108 LYS A N 1
ATOM 873 C CA . LYS A 1 108 ? 26.862 3.390 -28.458 1.00 98.25 108 LYS A CA 1
ATOM 874 C C . LYS A 1 108 ? 27.325 2.176 -29.262 1.00 98.25 108 LYS A C 1
ATOM 876 O O . LYS A 1 108 ? 28.113 2.357 -30.187 1.00 98.25 108 LYS A O 1
ATOM 881 N N . GLU A 1 109 ? 26.817 0.993 -28.939 1.00 98.44 109 GLU A N 1
ATOM 882 C CA . GLU A 1 109 ? 27.098 -0.252 -29.660 1.00 98.44 109 GLU A CA 1
ATOM 883 C C . GLU A 1 109 ? 26.623 -0.157 -31.117 1.00 98.44 109 GLU A C 1
ATOM 885 O O . GLU A 1 109 ? 27.436 -0.304 -32.026 1.00 98.44 109 GLU A O 1
ATOM 890 N N . LEU A 1 110 ? 25.381 0.274 -31.362 1.00 98.38 110 LEU A N 1
ATOM 891 C CA . LEU A 1 110 ? 24.853 0.481 -32.719 1.00 98.38 110 LEU A CA 1
ATOM 892 C C . LEU A 1 110 ? 25.662 1.498 -33.537 1.00 98.38 110 LEU A C 1
ATOM 894 O O . LEU A 1 110 ? 25.846 1.338 -34.747 1.00 98.38 110 LEU A O 1
ATOM 898 N N . ARG A 1 111 ? 26.146 2.577 -32.904 1.00 98.19 111 ARG A N 1
ATOM 899 C CA . ARG A 1 111 ? 27.018 3.560 -33.571 1.00 98.19 111 ARG A CA 1
ATOM 900 C C . ARG A 1 111 ? 28.359 2.953 -33.962 1.00 98.19 111 ARG A C 1
ATOM 902 O O . ARG A 1 111 ? 28.853 3.264 -35.045 1.00 98.19 111 ARG A O 1
ATOM 909 N N . GLU A 1 112 ? 28.936 2.130 -33.094 1.00 98.25 112 GLU A N 1
ATOM 910 C CA . GLU A 1 112 ? 30.196 1.441 -33.359 1.00 98.25 112 GLU A CA 1
ATOM 911 C C . GLU A 1 112 ? 30.033 0.435 -34.502 1.00 98.25 112 GLU A C 1
ATOM 913 O O . GLU A 1 112 ? 30.765 0.518 -35.486 1.00 98.25 112 GLU A O 1
ATOM 918 N N . GLU A 1 113 ? 29.002 -0.411 -34.456 1.00 98.25 113 GLU A N 1
ATOM 919 C CA . GLU A 1 113 ? 28.667 -1.351 -35.533 1.00 98.25 113 GLU A CA 1
ATOM 920 C C . GLU A 1 113 ? 28.440 -0.632 -36.871 1.00 98.25 113 GLU A C 1
ATOM 922 O O . GLU A 1 113 ? 28.978 -1.025 -37.908 1.00 98.25 113 GLU A O 1
ATOM 927 N N . THR A 1 114 ? 27.706 0.487 -36.857 1.00 98.06 114 THR A N 1
ATOM 928 C CA . THR A 1 114 ? 27.471 1.299 -38.061 1.00 98.06 114 THR A CA 1
ATOM 929 C C . THR A 1 114 ? 28.774 1.874 -38.619 1.00 98.06 114 THR A C 1
ATOM 931 O O . THR A 1 114 ? 28.970 1.910 -39.837 1.00 98.06 114 THR A O 1
ATOM 934 N N . ASN A 1 115 ? 29.674 2.350 -37.756 1.00 98.00 115 ASN A N 1
ATOM 935 C CA . ASN A 1 115 ? 30.966 2.883 -38.183 1.00 98.00 115 ASN A CA 1
ATOM 936 C C . ASN A 1 115 ? 31.868 1.786 -38.753 1.00 98.00 115 ASN A C 1
ATOM 938 O O . ASN A 1 115 ? 32.488 2.006 -39.794 1.00 98.00 115 ASN A O 1
ATOM 942 N N . GLN A 1 116 ? 31.902 0.611 -38.125 1.00 98.25 116 GLN A N 1
ATOM 943 C CA . GLN A 1 116 ? 32.649 -0.541 -38.628 1.00 98.25 116 GLN A CA 1
ATOM 944 C C . GLN A 1 116 ? 32.125 -0.985 -39.995 1.00 98.25 116 GLN A C 1
ATOM 946 O O . GLN A 1 116 ? 32.901 -1.057 -40.947 1.00 98.25 116 GLN A O 1
ATOM 951 N N . SER A 1 117 ? 30.806 -1.136 -40.145 1.00 98.19 117 SER A N 1
ATOM 952 C CA . SER A 1 117 ? 30.185 -1.463 -41.433 1.00 98.19 117 SER A CA 1
ATOM 953 C C . SER A 1 117 ? 30.519 -0.428 -42.520 1.00 98.19 117 SER A C 1
ATOM 955 O O . SER A 1 117 ? 30.872 -0.783 -43.646 1.00 98.19 117 SER A O 1
ATOM 957 N N . ARG A 1 118 ? 30.509 0.873 -42.191 1.00 98.12 118 ARG A N 1
ATOM 958 C CA . ARG A 1 118 ? 30.935 1.930 -43.127 1.00 98.12 118 ARG A CA 1
ATOM 959 C C . ARG A 1 118 ? 32.398 1.790 -43.544 1.00 98.12 118 ARG A C 1
ATOM 961 O O . ARG A 1 118 ? 32.699 1.970 -44.723 1.00 98.12 118 ARG A O 1
ATOM 968 N N . LEU A 1 119 ? 33.300 1.486 -42.609 1.00 98.06 119 LEU A N 1
ATOM 969 C CA . LEU A 1 119 ? 34.719 1.275 -42.912 1.00 98.06 119 LEU A CA 1
ATOM 970 C C . LEU A 1 119 ? 34.923 0.069 -43.836 1.00 98.06 119 LEU A C 1
ATOM 972 O O . LEU A 1 119 ? 35.694 0.162 -44.792 1.00 98.06 119 LEU A O 1
ATOM 976 N N . GLU A 1 120 ? 34.207 -1.029 -43.599 1.00 98.12 120 GLU A N 1
ATOM 977 C CA . GLU A 1 120 ? 34.244 -2.223 -44.450 1.00 98.12 120 GLU A CA 1
ATOM 978 C C . GLU A 1 120 ? 33.736 -1.946 -45.869 1.00 98.12 120 GLU A C 1
ATOM 980 O O . GLU A 1 120 ? 34.371 -2.356 -46.848 1.00 98.12 120 GLU A O 1
ATOM 985 N N . ILE A 1 121 ? 32.643 -1.188 -46.005 1.00 98.12 121 ILE A N 1
ATOM 986 C CA . ILE A 1 121 ? 32.118 -0.757 -47.307 1.00 98.12 121 ILE A CA 1
ATOM 987 C C . ILE A 1 121 ? 33.151 0.106 -48.039 1.00 98.12 121 ILE A C 1
ATOM 989 O O . ILE A 1 121 ? 33.463 -0.159 -49.200 1.00 98.12 121 ILE A O 1
ATOM 993 N N . VAL A 1 122 ? 33.723 1.117 -47.373 1.00 98.00 122 VAL A N 1
ATOM 994 C CA . VAL A 1 122 ? 34.741 1.996 -47.977 1.00 98.00 122 VAL A CA 1
ATOM 995 C C . VAL A 1 122 ? 35.966 1.195 -48.413 1.00 98.00 122 VAL A C 1
ATOM 997 O O . VAL A 1 122 ? 36.459 1.388 -49.526 1.00 98.00 122 VAL A O 1
ATOM 1000 N N . LYS A 1 123 ? 36.436 0.261 -47.580 1.00 98.12 123 LYS A N 1
ATOM 1001 C CA . LYS A 1 123 ? 37.547 -0.632 -47.925 1.00 98.12 123 LYS A CA 1
ATOM 1002 C C . LYS A 1 123 ? 37.229 -1.455 -49.175 1.00 98.12 123 LYS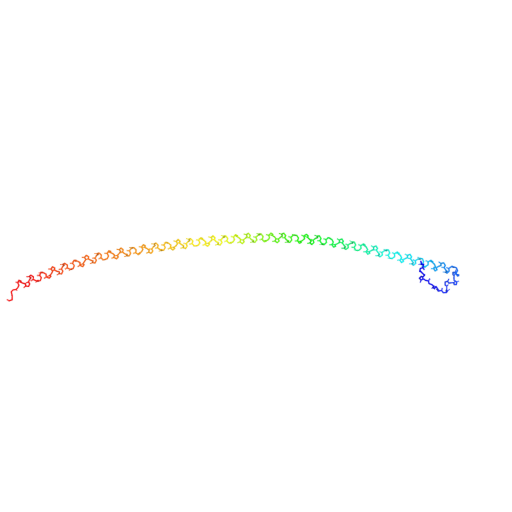 A C 1
ATOM 1004 O O . LYS A 1 123 ? 38.036 -1.473 -50.103 1.00 98.12 123 LYS A O 1
ATOM 1009 N N . SER A 1 124 ? 36.042 -2.054 -49.232 1.00 97.81 124 SER A N 1
ATOM 1010 C CA . SER A 1 124 ? 35.587 -2.845 -50.381 1.00 97.81 124 SER A CA 1
ATOM 1011 C C . SER A 1 124 ? 35.516 -2.004 -51.660 1.00 97.81 124 SER A C 1
ATOM 1013 O O . SER A 1 124 ? 35.973 -2.440 -52.714 1.00 97.81 124 SER A O 1
ATOM 1015 N N . ILE A 1 125 ? 35.024 -0.761 -51.578 1.00 97.75 125 ILE A N 1
ATOM 1016 C CA . ILE A 1 125 ? 35.004 0.179 -52.713 1.00 97.75 125 ILE A CA 1
ATOM 1017 C C . ILE A 1 125 ? 36.426 0.460 -53.216 1.00 97.75 125 ILE A C 1
ATOM 1019 O O . ILE A 1 125 ? 36.668 0.433 -54.423 1.00 97.75 125 ILE A O 1
ATOM 1023 N N . VAL A 1 126 ? 37.380 0.707 -52.311 1.00 97.62 126 VAL A N 1
ATOM 1024 C CA . VAL A 1 126 ? 38.788 0.944 -52.674 1.00 97.62 126 VAL A CA 1
ATOM 1025 C C . VAL A 1 126 ? 39.404 -0.286 -53.344 1.00 97.62 126 VAL A C 1
ATOM 1027 O O . VAL A 1 126 ? 40.131 -0.148 -54.329 1.00 97.62 126 VAL A O 1
ATOM 1030 N N . GLU A 1 127 ? 39.123 -1.487 -52.839 1.00 97.69 127 GLU A N 1
ATOM 1031 C CA . GLU A 1 127 ? 39.598 -2.743 -53.427 1.00 97.69 127 GLU A CA 1
ATOM 1032 C C . GLU A 1 127 ? 39.014 -2.980 -54.827 1.00 97.69 127 GLU A C 1
ATOM 1034 O O . GLU A 1 127 ? 39.771 -3.261 -55.759 1.00 97.69 127 GLU A O 1
ATOM 1039 N N . ILE A 1 128 ? 37.707 -2.762 -55.013 1.00 97.62 128 ILE A N 1
ATOM 1040 C CA . ILE A 1 128 ? 37.046 -2.821 -56.327 1.00 97.62 128 ILE A CA 1
ATOM 1041 C C . ILE A 1 128 ? 37.670 -1.803 -57.287 1.00 97.62 128 ILE A C 1
ATOM 1043 O O . ILE A 1 128 ? 38.007 -2.149 -58.419 1.00 97.62 128 ILE A O 1
ATOM 1047 N N . HIS A 1 129 ? 37.882 -0.560 -56.846 1.00 97.06 129 HIS A N 1
ATOM 1048 C CA . HIS A 1 129 ? 38.488 0.479 -57.679 1.00 97.06 129 HIS A CA 1
ATOM 1049 C C . HIS A 1 129 ? 39.904 0.095 -58.136 1.00 97.06 129 HIS A C 1
ATOM 1051 O O . HIS A 1 129 ? 40.236 0.232 -59.315 1.00 97.06 129 HIS A O 1
ATOM 1057 N N . LYS A 1 130 ? 40.729 -0.447 -57.229 1.00 97.25 130 LYS A N 1
ATOM 1058 C CA . LYS A 1 130 ? 42.061 -0.971 -57.568 1.00 97.25 130 LYS A CA 1
ATOM 1059 C C . LYS A 1 130 ? 41.978 -2.108 -58.586 1.00 97.25 130 LYS A C 1
ATOM 1061 O O . LYS A 1 130 ? 42.745 -2.107 -59.548 1.00 97.25 130 LYS A O 1
ATOM 1066 N N . ALA A 1 131 ? 41.053 -3.050 -58.401 1.00 96.88 131 ALA A N 1
ATOM 1067 C CA . ALA A 1 131 ? 40.857 -4.160 -59.329 1.00 96.88 131 ALA A CA 1
ATOM 1068 C C . ALA A 1 131 ? 40.459 -3.667 -60.730 1.00 96.88 131 ALA A C 1
ATOM 1070 O O . ALA A 1 131 ? 41.068 -4.088 -61.713 1.00 96.88 131 ALA A O 1
ATOM 1071 N N . ILE A 1 132 ? 39.521 -2.716 -60.821 1.00 96.12 132 ILE A N 1
ATOM 1072 C CA . ILE A 1 132 ? 39.113 -2.090 -62.088 1.00 96.12 132 ILE A CA 1
ATOM 1073 C C . ILE A 1 132 ? 40.306 -1.403 -62.759 1.00 96.12 132 ILE A C 1
ATOM 1075 O O . ILE A 1 132 ? 40.525 -1.594 -63.954 1.00 96.12 132 ILE A O 1
ATOM 1079 N N . ALA A 1 133 ? 41.109 -0.636 -62.014 1.00 95.94 133 ALA A N 1
ATOM 1080 C CA . ALA A 1 133 ? 42.277 0.055 -62.561 1.00 95.94 133 ALA A CA 1
ATOM 1081 C C . ALA A 1 133 ? 43.308 -0.926 -63.149 1.00 95.94 133 ALA A C 1
ATOM 1083 O O . ALA A 1 133 ? 43.810 -0.720 -64.258 1.00 95.94 133 ALA A O 1
ATOM 1084 N N . VAL A 1 134 ? 43.590 -2.023 -62.438 1.00 96.62 134 VAL A N 1
ATOM 1085 C CA . VAL A 1 134 ? 44.491 -3.085 -62.910 1.00 96.62 134 VAL A CA 1
ATOM 1086 C C . VAL A 1 134 ? 43.923 -3.779 -64.148 1.00 96.62 134 VAL A C 1
ATOM 1088 O O . VAL A 1 134 ? 44.635 -3.914 -65.143 1.00 96.62 134 VAL A O 1
ATOM 1091 N N . GLN A 1 135 ? 42.649 -4.181 -64.125 1.00 95.62 135 GLN A N 1
ATOM 1092 C CA . GLN A 1 135 ? 41.987 -4.812 -65.272 1.00 95.62 135 GLN A CA 1
ATOM 1093 C C . GLN A 1 135 ? 42.001 -3.897 -66.502 1.00 95.62 135 GLN A C 1
ATOM 1095 O O . GLN A 1 135 ? 42.377 -4.328 -67.588 1.00 95.62 135 GLN A O 1
ATOM 1100 N N . THR A 1 136 ? 41.681 -2.615 -66.323 1.00 95.56 136 THR A N 1
ATOM 1101 C CA . THR A 1 136 ? 41.667 -1.604 -67.390 1.00 95.56 136 THR A CA 1
ATOM 1102 C C . THR A 1 136 ? 43.043 -1.457 -68.035 1.00 95.56 136 THR A C 1
ATOM 1104 O O . THR A 1 136 ? 43.155 -1.460 -69.261 1.00 95.56 136 THR A O 1
ATOM 1107 N N . ARG A 1 137 ? 44.112 -1.412 -67.226 1.00 95.31 137 ARG A N 1
ATOM 1108 C CA . ARG A 1 137 ? 45.495 -1.360 -67.722 1.00 95.31 137 ARG A CA 1
ATOM 1109 C C . ARG A 1 137 ? 45.831 -2.563 -68.609 1.00 95.31 137 ARG A C 1
ATOM 1111 O O . ARG A 1 137 ? 46.417 -2.381 -69.676 1.00 95.31 137 ARG A O 1
ATOM 1118 N N . TRP A 1 138 ? 45.461 -3.774 -68.190 1.00 95.62 138 TRP A N 1
ATOM 1119 C CA . TRP A 1 138 ? 45.708 -4.987 -68.975 1.00 95.62 138 TRP A CA 1
ATOM 1120 C C . TRP A 1 138 ? 44.853 -5.059 -70.243 1.00 95.62 138 TRP A C 1
ATOM 1122 O O . TRP A 1 138 ? 45.371 -5.452 -71.286 1.00 95.62 138 TRP A O 1
ATOM 1132 N N . MET A 1 139 ? 43.593 -4.613 -70.199 1.00 95.94 139 MET A N 1
ATOM 1133 C CA . MET A 1 139 ? 42.743 -4.524 -71.393 1.00 95.94 139 MET A CA 1
ATOM 1134 C C . MET A 1 139 ? 43.331 -3.579 -72.442 1.00 95.94 139 MET A C 1
ATOM 1136 O O . MET A 1 139 ? 43.433 -3.958 -73.606 1.00 95.94 139 MET A O 1
ATOM 1140 N N . PHE A 1 140 ? 43.778 -2.381 -72.047 1.00 94.94 140 PHE A N 1
ATOM 1141 C CA . PHE A 1 140 ? 44.434 -1.458 -72.979 1.00 94.94 140 PHE A CA 1
ATOM 1142 C C . PHE A 1 140 ? 45.700 -2.061 -73.592 1.00 94.94 140 PHE A C 1
ATOM 1144 O O . PHE A 1 140 ? 45.903 -1.951 -74.800 1.00 94.94 140 PHE A O 1
ATOM 1151 N N . GLY A 1 141 ? 46.521 -2.745 -72.787 1.00 94.50 141 GLY A N 1
ATOM 1152 C CA . GLY A 1 141 ? 47.690 -3.470 -73.287 1.00 94.50 141 GLY A CA 1
ATOM 1153 C C . GLY A 1 141 ? 47.328 -4.544 -74.318 1.00 94.50 141 GLY A C 1
ATOM 1154 O O . GLY A 1 141 ? 47.968 -4.624 -75.364 1.00 94.50 141 GLY A O 1
ATOM 1155 N N . ALA A 1 142 ? 46.275 -5.328 -74.067 1.00 94.56 142 ALA A N 1
ATOM 1156 C CA . ALA A 1 142 ? 45.802 -6.365 -74.984 1.00 94.56 142 ALA A CA 1
ATOM 1157 C C . ALA A 1 142 ? 45.225 -5.787 -76.290 1.00 94.56 142 ALA A C 1
ATOM 1159 O O . ALA A 1 142 ? 45.544 -6.277 -77.374 1.00 94.56 142 ALA A O 1
ATOM 1160 N N . ILE A 1 143 ? 44.422 -4.718 -76.210 1.00 94.62 143 ILE A N 1
ATOM 1161 C CA . ILE A 1 143 ? 43.862 -4.034 -77.388 1.00 94.62 143 ILE A CA 1
ATOM 1162 C C . ILE A 1 143 ? 44.992 -3.464 -78.254 1.00 94.62 143 ILE A C 1
ATOM 1164 O O . ILE A 1 143 ? 45.036 -3.729 -79.452 1.00 94.62 143 ILE A O 1
ATOM 1168 N N . LEU A 1 144 ? 45.950 -2.747 -77.658 1.00 93.00 144 LEU A N 1
ATOM 1169 C CA . LEU A 1 144 ? 47.095 -2.199 -78.394 1.00 93.00 144 LEU A CA 1
ATOM 1170 C C . LEU A 1 144 ? 47.980 -3.302 -78.990 1.00 93.00 144 LEU A C 1
ATOM 1172 O O . LEU A 1 144 ? 48.398 -3.198 -80.143 1.00 93.00 144 LEU A O 1
ATOM 1176 N N . GLY A 1 145 ? 48.235 -4.372 -78.233 1.00 92.38 145 GLY A N 1
ATOM 1177 C CA . GLY A 1 145 ? 49.010 -5.520 -78.703 1.00 92.38 145 GLY A CA 1
ATOM 1178 C C . GLY A 1 145 ? 48.352 -6.232 -79.886 1.00 92.38 145 GLY A C 1
ATOM 1179 O O . GLY A 1 145 ? 49.018 -6.510 -80.881 1.00 92.38 145 GLY A O 1
ATOM 1180 N N . SER A 1 146 ? 47.040 -6.479 -79.815 1.00 90.69 146 SER A N 1
ATOM 1181 C CA . SER A 1 146 ? 46.285 -7.111 -80.907 1.00 90.69 146 SER A CA 1
ATOM 1182 C C . SER A 1 146 ? 46.225 -6.241 -82.167 1.00 90.69 146 SER A C 1
ATOM 1184 O O . SER A 1 146 ? 46.468 -6.755 -83.257 1.00 90.69 146 SER A O 1
ATOM 1186 N N . ALA A 1 147 ? 46.001 -4.927 -82.037 1.00 91.00 147 ALA A N 1
ATOM 1187 C CA . ALA A 1 147 ? 46.048 -3.996 -83.167 1.00 91.00 147 ALA A CA 1
ATOM 1188 C C . ALA A 1 147 ? 47.438 -3.964 -83.828 1.00 91.00 147 ALA A C 1
ATOM 1190 O O . ALA A 1 147 ? 47.547 -4.013 -85.052 1.00 91.00 147 ALA A O 1
ATOM 1191 N N . GLY A 1 148 ? 48.509 -3.949 -83.026 1.00 88.81 148 GLY A N 1
ATOM 1192 C CA . GLY A 1 148 ? 49.880 -4.031 -83.533 1.00 88.81 148 GLY A CA 1
ATOM 1193 C C . GLY A 1 148 ? 50.163 -5.335 -84.286 1.00 88.81 148 GLY A C 1
ATOM 1194 O O . GLY A 1 148 ? 50.802 -5.317 -85.337 1.00 88.81 148 GLY A O 1
ATOM 1195 N N . LEU A 1 149 ? 49.649 -6.462 -83.786 1.00 88.62 149 LEU A N 1
ATOM 1196 C CA . LEU A 1 149 ? 49.791 -7.771 -84.426 1.00 88.62 149 LEU A CA 1
ATOM 1197 C C . LEU A 1 149 ? 49.019 -7.838 -85.754 1.00 88.62 149 LEU A C 1
ATOM 1199 O O . LEU A 1 149 ? 49.561 -8.334 -86.740 1.00 88.62 149 LEU A O 1
ATOM 1203 N N . ALA A 1 150 ? 47.804 -7.284 -85.810 1.00 89.00 150 ALA A N 1
ATOM 1204 C CA . ALA A 1 150 ? 47.015 -7.201 -87.039 1.00 89.00 150 ALA A CA 1
ATOM 1205 C C . ALA A 1 150 ? 47.752 -6.423 -88.146 1.00 89.00 150 ALA A C 1
ATOM 1207 O O . ALA A 1 150 ? 47.872 -6.922 -89.264 1.00 89.00 150 ALA A O 1
ATOM 1208 N N . LEU A 1 151 ? 48.332 -5.261 -87.816 1.00 87.56 151 LEU A N 1
ATOM 1209 C CA . LEU A 1 151 ? 49.133 -4.465 -88.758 1.00 87.56 151 LEU A CA 1
ATOM 1210 C C . LEU A 1 151 ? 50.387 -5.209 -89.243 1.00 87.56 151 LEU A C 1
ATOM 1212 O O . LEU A 1 151 ? 50.778 -5.098 -90.406 1.00 87.56 151 LEU A O 1
ATOM 1216 N N . ALA A 1 152 ? 51.036 -5.978 -88.364 1.00 84.31 152 ALA A N 1
ATOM 1217 C CA . ALA A 1 152 ? 52.192 -6.787 -88.738 1.00 84.31 152 ALA A CA 1
ATOM 1218 C C . ALA A 1 152 ? 51.811 -7.919 -89.709 1.00 84.31 152 ALA A C 1
ATOM 1220 O O . ALA A 1 152 ? 52.524 -8.136 -90.690 1.00 84.31 152 ALA A O 1
ATOM 1221 N N . ILE A 1 153 ? 50.684 -8.603 -89.469 1.00 85.88 153 ILE A N 1
ATOM 1222 C CA . ILE A 1 153 ? 50.155 -9.631 -90.378 1.00 85.88 153 ILE A CA 1
ATOM 1223 C C . ILE A 1 153 ? 49.821 -9.020 -91.741 1.00 85.88 153 ILE A C 1
ATOM 1225 O O . ILE A 1 153 ? 50.250 -9.563 -92.756 1.00 85.88 153 ILE A O 1
ATOM 1229 N N . GLU A 1 154 ? 49.109 -7.891 -91.781 1.00 82.94 154 GLU A N 1
ATOM 1230 C CA . GLU A 1 154 ? 48.755 -7.197 -93.029 1.00 82.94 154 GLU A CA 1
ATOM 1231 C C . GLU A 1 154 ? 50.002 -6.843 -93.853 1.00 82.94 154 GLU A C 1
ATOM 1233 O O . GLU A 1 154 ? 50.073 -7.128 -95.050 1.00 82.94 154 GLU A O 1
ATOM 1238 N N . LYS A 1 155 ? 51.038 -6.306 -93.197 1.00 84.00 155 LYS A N 1
ATOM 1239 C CA . LYS A 1 155 ? 52.311 -5.976 -93.846 1.00 84.00 155 LYS A CA 1
ATOM 1240 C C . LYS A 1 155 ? 53.014 -7.206 -94.428 1.00 84.00 155 LYS A C 1
ATOM 1242 O O . LYS A 1 155 ? 53.580 -7.118 -95.516 1.00 84.00 155 LYS A O 1
ATOM 1247 N N . ILE A 1 156 ? 52.991 -8.338 -93.719 1.00 84.00 156 ILE A N 1
ATOM 1248 C CA . ILE A 1 156 ? 53.572 -9.600 -94.201 1.00 84.00 156 ILE A CA 1
ATOM 1249 C C . ILE A 1 156 ? 52.760 -10.136 -95.386 1.00 84.00 156 ILE A C 1
ATOM 1251 O O . ILE A 1 156 ? 53.351 -10.523 -96.391 1.00 84.00 156 ILE A O 1
ATOM 1255 N N . LEU A 1 157 ? 51.429 -10.100 -95.318 1.00 78.50 157 LEU A N 1
ATOM 1256 C CA . LEU A 1 157 ? 50.552 -10.576 -96.390 1.00 78.50 157 LEU A CA 1
ATOM 1257 C C . LEU A 1 157 ? 50.769 -9.793 -97.697 1.00 78.50 157 LEU A C 1
ATOM 1259 O O . LEU A 1 157 ? 50.874 -10.398 -98.756 1.00 78.50 157 LEU A O 1
ATOM 1263 N N . HIS A 1 158 ? 50.936 -8.468 -97.621 1.00 73.50 158 HIS A N 1
ATOM 1264 C CA . HIS A 1 158 ? 51.260 -7.627 -98.783 1.00 73.50 158 HIS A CA 1
ATOM 1265 C C . HIS A 1 158 ? 52.684 -7.818 -99.329 1.00 73.50 158 HIS A C 1
ATOM 1267 O O . HIS A 1 158 ? 52.968 -7.398 -100.450 1.00 73.50 158 HIS A O 1
ATOM 1273 N N . SER A 1 159 ? 53.586 -8.431 -98.558 1.00 70.31 159 SER A N 1
ATOM 1274 C CA . SER A 1 159 ? 54.953 -8.742 -98.998 1.00 70.31 159 SER A CA 1
ATOM 1275 C C . SER A 1 159 ? 55.084 -10.085 -99.731 1.00 70.31 159 SER A C 1
ATOM 1277 O O . SER A 1 159 ? 56.143 -10.355 -100.298 1.00 70.31 159 SER A O 1
ATOM 1279 N N . PHE A 1 160 ? 54.021 -10.900 -99.772 1.00 60.38 160 PHE A N 1
ATOM 1280 C CA . PHE A 1 160 ? 53.941 -12.105 -100.602 1.00 60.38 160 PHE A CA 1
ATOM 1281 C C . PHE A 1 160 ? 53.157 -11.803 -101.897 1.00 60.38 160 PHE A C 1
ATOM 1283 O O . PHE A 1 160 ? 51.980 -11.455 -101.816 1.00 60.38 160 PHE A O 1
ATOM 1290 N N . PRO A 1 161 ? 53.764 -11.916 -103.095 1.00 53.81 161 PRO A N 1
ATOM 1291 C CA . PRO A 1 161 ? 53.028 -11.815 -104.354 1.00 53.81 161 PRO A CA 1
ATOM 1292 C C . PRO A 1 161 ? 52.152 -13.064 -104.567 1.00 53.81 161 PRO A C 1
ATOM 1294 O O . PRO A 1 161 ? 52.611 -14.179 -104.307 1.00 53.81 161 PRO A O 1
ATOM 1297 N N . LEU A 1 162 ? 50.904 -12.867 -105.020 1.00 48.22 162 LEU A N 1
ATOM 1298 C CA . LEU A 1 162 ? 50.068 -13.921 -105.620 1.00 48.22 162 LEU A CA 1
ATOM 1299 C C . LEU A 1 162 ? 50.668 -14.403 -106.946 1.00 48.22 162 LEU A C 1
ATOM 1301 O O . LEU A 1 162 ? 51.167 -13.538 -107.704 1.00 48.22 162 LEU A O 1
#

Radius of gyration: 65.66 Å; chains: 1; bounding box: 110×26×183 Å

Sequence (162 aa):
MVMDFIQKLPRKLEDVLGTEGLDQFVDFLNSAFVASRAQILETSADRFELRVSTDISKIKIDLTAFKADMKNDFLEFKILIQSENAKFRSEIRMDIADFNSEIRKEIKELREETNQSRLEIVKSIVEIHKAIAVQTRWMFGAILGSAGLALAIEKILHSFPL

InterPro domains:
  IPR061339 LA_3696-like, N-terminal [NF047472] (5-54)

Foldseek 3Di:
DQDQPDDDDDVVCCVVLPPVRVVVVSVVVSVVVVVVVVVVVVVVVVVVVVVVVVVVVVVVVVVVVVVVVVVVVVVVVVVVVVVVVVVVVVVVVVVVVVVVVVVVVVVVVVVVVVVVVVVVVVVVVVVVVVVCVVVVVVVVVVVVVVVVVVVVVVVVVVVDDD